Protein AF-A0A9N9DIE4-F1 (afdb_monomer_lite)

Foldseek 3Di:
DDPVVVQVVCVVVVVHDDDDADPPVRRCPVVVVVVVVVVVVVVVVVVVVCVVDPDDDDCPDPPDPPDDDDD

Secondary structure (DSSP, 8-state):
--HHHHHHHHHHTTS------BTTTTBSHHHHHHHHHHHHHHHHHHHHHHHHSPPP----------S----

Radius of gyration: 23.17 Å; chains: 1; bounding box: 73×21×42 Å

Sequence (71 aa):
VTQKRAMSWCQSKGNVPYFETSAKEAINVEQAFQTIAKNALQQETDLELYSDFPDPIKIDSDVNRYDGCNC

Organism: NCBI:txid144539

InterPro domains:
  IPR001806 Small GTPase [PF00071] (1-41)
  IPR027417 P-loop containing nucleoside triphosphate hydrolase [G3DSA:3.40.50.300] (1-54)
  IPR027417 P-loop containing nucleoside triphosphate hydrolase [SSF52540] (4-50)

pLDDT: mean 80.51, std 15.62, range [45.16, 95.25]

Structure (mmCIF, N/CA/C/O backbone):
data_AF-A0A9N9DIE4-F1
#
_entry.id   AF-A0A9N9DIE4-F1
#
loop_
_atom_site.group_PDB
_atom_site.id
_atom_site.type_symbol
_atom_site.label_atom_id
_atom_site.label_alt_id
_atom_site.label_comp_id
_atom_site.label_asym_id
_atom_site.label_entity_id
_atom_site.label_seq_id
_atom_site.pdbx_PDB_ins_code
_atom_site.Cartn_x
_atom_site.Cartn_y
_atom_site.Cartn_z
_atom_site.occupancy
_atom_site.B_iso_or_equiv
_atom_site.auth_seq_id
_atom_site.auth_comp_id
_atom_site.auth_asym_id
_atom_site.auth_atom_id
_atom_site.pdbx_PDB_model_num
ATOM 1 N N . VAL A 1 1 ? -2.054 -9.835 14.573 1.00 70.75 1 VAL A N 1
ATOM 2 C CA . VAL A 1 1 ? -0.810 -9.263 13.995 1.00 70.75 1 VAL A CA 1
ATOM 3 C C . VAL A 1 1 ? -0.691 -7.839 14.507 1.00 70.75 1 VAL A C 1
ATOM 5 O O . VAL A 1 1 ? -1.719 -7.187 14.590 1.00 70.75 1 VAL A O 1
ATOM 8 N N . THR A 1 2 ? 0.488 -7.381 14.928 1.00 92.06 2 THR A N 1
ATOM 9 C CA . THR A 1 2 ? 0.665 -5.992 15.388 1.00 92.06 2 THR A CA 1
ATOM 10 C C . THR A 1 2 ? 1.130 -5.111 14.235 1.00 92.06 2 THR A C 1
ATOM 12 O O . THR A 1 2 ? 1.895 -5.574 13.386 1.00 92.06 2 THR A O 1
ATOM 15 N N . GLN A 1 3 ? 0.731 -3.839 14.248 1.00 91.81 3 GLN A N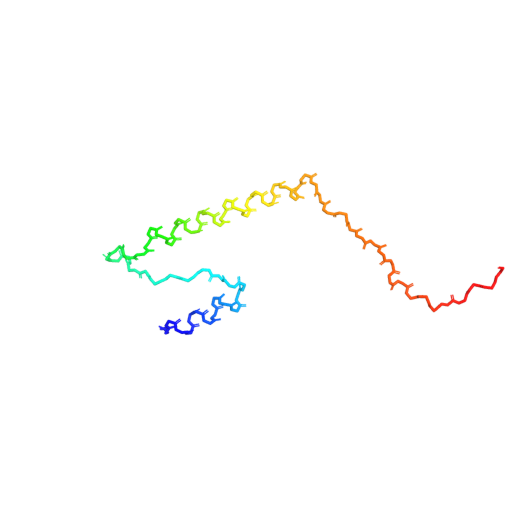 1
ATOM 16 C CA . GLN A 1 3 ? 1.149 -2.838 13.262 1.00 91.81 3 GLN A CA 1
ATOM 17 C C . GLN A 1 3 ? 2.674 -2.814 13.083 1.00 91.81 3 GLN A C 1
ATOM 19 O O . GLN A 1 3 ? 3.184 -2.906 11.971 1.00 91.81 3 GLN A O 1
ATOM 24 N N . LYS A 1 4 ? 3.420 -2.798 14.196 1.00 91.94 4 LYS A N 1
ATOM 25 C CA . LYS A 1 4 ? 4.890 -2.795 14.193 1.00 91.94 4 LYS A CA 1
ATOM 26 C C . LYS A 1 4 ? 5.478 -4.001 13.458 1.00 91.94 4 LYS A C 1
ATOM 28 O O . LYS A 1 4 ? 6.408 -3.848 12.676 1.00 91.94 4 LYS A O 1
ATOM 33 N N . ARG A 1 5 ? 4.930 -5.200 13.683 1.00 93.38 5 ARG A N 1
ATOM 34 C CA . ARG A 1 5 ? 5.417 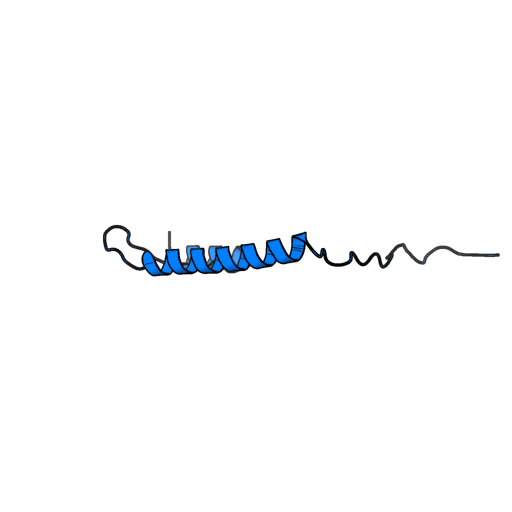-6.426 13.036 1.00 93.38 5 ARG A CA 1
ATOM 35 C C . ARG A 1 5 ? 5.123 -6.427 11.536 1.00 93.38 5 ARG A C 1
ATOM 37 O O . ARG A 1 5 ? 5.982 -6.844 10.766 1.00 93.38 5 ARG A O 1
ATOM 44 N N . ALA A 1 6 ? 3.936 -5.973 11.137 1.00 92.00 6 ALA A N 1
ATOM 45 C CA . ALA A 1 6 ? 3.571 -5.871 9.728 1.00 92.00 6 ALA A CA 1
ATOM 46 C C . ALA A 1 6 ? 4.456 -4.847 8.999 1.00 92.00 6 ALA A C 1
ATOM 48 O O . ALA A 1 6 ? 5.049 -5.170 7.975 1.00 92.00 6 ALA A O 1
ATOM 49 N N . MET A 1 7 ? 4.652 -3.668 9.593 1.00 92.25 7 MET A N 1
ATOM 50 C CA . MET A 1 7 ? 5.500 -2.614 9.037 1.00 92.25 7 MET A CA 1
ATOM 51 C C . MET A 1 7 ? 6.969 -3.047 8.903 1.00 92.25 7 MET A C 1
ATOM 53 O O . MET A 1 7 ? 7.566 -2.843 7.849 1.00 92.25 7 MET A O 1
ATOM 57 N N . SER A 1 8 ? 7.543 -3.714 9.914 1.00 94.06 8 SER A N 1
ATOM 58 C CA . SER A 1 8 ? 8.906 -4.264 9.814 1.00 94.06 8 SER A CA 1
ATOM 59 C C . SER A 1 8 ? 9.043 -5.295 8.692 1.00 94.06 8 SER A C 1
ATOM 61 O O . SER A 1 8 ? 10.059 -5.329 8.002 1.00 94.06 8 SER A O 1
ATOM 63 N N . TRP A 1 9 ? 8.022 -6.129 8.480 1.00 94.38 9 TRP A N 1
ATOM 64 C CA . TRP A 1 9 ? 8.037 -7.090 7.383 1.00 94.38 9 TRP A CA 1
ATOM 65 C C . TRP A 1 9 ? 7.980 -6.387 6.021 1.00 94.38 9 TRP A C 1
ATOM 67 O O . TRP A 1 9 ? 8.806 -6.677 5.157 1.00 94.38 9 TRP A O 1
ATOM 77 N N . CYS A 1 10 ? 7.083 -5.413 5.856 1.00 93.25 10 CYS A N 1
ATOM 78 C CA . CYS A 1 10 ? 6.972 -4.597 4.645 1.00 93.25 10 CYS A CA 1
ATOM 79 C C . CYS A 1 10 ? 8.290 -3.889 4.294 1.00 93.25 10 CYS A C 1
ATOM 81 O O . CYS A 1 10 ? 8.728 -3.940 3.145 1.00 93.25 10 CYS A O 1
ATOM 83 N N . GLN A 1 11 ? 8.973 -3.319 5.291 1.00 93.19 11 GLN A N 1
ATOM 84 C CA . GLN A 1 11 ? 10.303 -2.722 5.127 1.00 93.19 11 GLN A CA 1
ATOM 85 C C . GLN A 1 11 ? 11.329 -3.749 4.629 1.00 93.19 11 GLN A C 1
ATOM 87 O O . GLN A 1 11 ? 12.037 -3.493 3.657 1.00 93.19 11 GLN A O 1
ATOM 92 N N . SER A 1 12 ? 11.355 -4.945 5.228 1.00 94.56 12 SER A N 1
ATOM 93 C CA . SER A 1 12 ? 12.288 -6.018 4.847 1.00 94.56 12 SER A CA 1
ATOM 94 C C . SER A 1 12 ? 12.072 -6.582 3.436 1.00 94.56 12 SER A C 1
ATOM 96 O O . SER A 1 12 ? 12.974 -7.199 2.877 1.00 94.56 12 SER A O 1
ATOM 98 N N . LYS A 1 13 ? 10.887 -6.383 2.847 1.00 91.69 13 LYS A N 1
ATOM 99 C CA . LYS A 1 13 ? 10.505 -6.911 1.527 1.00 91.69 13 LYS A CA 1
ATOM 100 C C . LYS A 1 13 ? 10.660 -5.899 0.393 1.00 91.69 13 LYS A C 1
ATOM 102 O O . LYS A 1 13 ? 9.998 -6.026 -0.629 1.00 91.69 13 LYS A O 1
ATOM 107 N N . GLY A 1 14 ? 11.550 -4.924 0.566 1.00 87.88 14 GLY A N 1
ATOM 108 C CA . GLY A 1 14 ? 11.768 -3.862 -0.416 1.00 87.88 14 GLY A CA 1
ATOM 109 C C . GLY A 1 14 ? 10.871 -2.653 -0.178 1.00 87.88 14 GLY A C 1
ATOM 110 O O . GLY A 1 14 ? 10.430 -2.021 -1.128 1.00 87.88 14 GLY A O 1
ATOM 111 N N . ASN A 1 15 ? 10.597 -2.341 1.093 1.00 89.12 15 ASN A N 1
ATOM 112 C CA . ASN A 1 15 ? 9.817 -1.170 1.488 1.00 89.12 15 ASN A CA 1
ATOM 113 C C . ASN A 1 15 ? 8.407 -1.125 0.867 1.00 89.12 15 ASN A C 1
ATOM 115 O O . ASN A 1 15 ? 7.957 -0.092 0.371 1.00 89.12 15 ASN A O 1
ATOM 119 N N . VAL A 1 16 ? 7.709 -2.265 0.901 1.00 92.12 16 VAL A N 1
ATOM 120 C CA . VAL A 1 16 ? 6.358 -2.407 0.342 1.00 92.12 16 VAL A CA 1
ATOM 121 C C . VAL A 1 16 ? 5.382 -1.478 1.083 1.00 92.12 16 VAL A C 1
ATOM 123 O O . VAL A 1 16 ? 5.408 -1.447 2.317 1.00 92.12 16 VAL A O 1
ATOM 126 N N . PRO A 1 17 ? 4.489 -0.752 0.385 1.00 92.19 17 PRO A N 1
ATOM 127 C CA . PRO A 1 17 ? 3.484 0.088 1.032 1.00 92.19 17 PRO A CA 1
ATOM 128 C C . PRO A 1 17 ? 2.584 -0.712 1.985 1.00 92.19 17 PRO A C 1
ATOM 130 O O . PRO A 1 17 ? 2.078 -1.776 1.629 1.00 92.19 17 PRO A O 1
ATOM 133 N N . TYR A 1 18 ? 2.362 -0.189 3.193 1.00 93.69 18 TYR A N 1
ATOM 134 C CA . TYR A 1 18 ? 1.503 -0.793 4.216 1.00 93.69 18 TYR A CA 1
ATOM 135 C C . TYR A 1 18 ? 0.306 0.110 4.517 1.00 93.69 18 TYR A C 1
ATOM 137 O O . TYR A 1 18 ? 0.480 1.303 4.764 1.00 93.69 18 TYR A O 1
ATOM 145 N N . PHE A 1 19 ? -0.893 -0.475 4.561 1.00 94.12 19 PHE A N 1
ATOM 146 C CA . PHE A 1 19 ? -2.141 0.214 4.883 1.00 94.12 19 PHE A CA 1
ATOM 147 C C . PHE A 1 19 ? -2.958 -0.612 5.878 1.00 94.12 19 PHE A C 1
ATOM 149 O O . PHE A 1 19 ? -3.141 -1.815 5.693 1.00 94.12 19 PHE A O 1
ATOM 156 N N . GLU A 1 20 ? -3.494 0.039 6.909 1.00 93.69 20 GLU A N 1
ATOM 157 C CA . GLU A 1 20 ? -4.507 -0.560 7.782 1.00 93.69 20 GLU A CA 1
ATOM 158 C C . GLU A 1 20 ? -5.881 -0.239 7.215 1.00 93.69 20 GLU A C 1
ATOM 160 O O . GLU A 1 20 ? -6.247 0.932 7.123 1.00 93.69 20 GLU A O 1
ATOM 165 N N . THR A 1 21 ? -6.618 -1.268 6.798 1.00 94.38 21 THR A N 1
ATOM 166 C CA . THR A 1 21 ? -7.909 -1.105 6.122 1.00 94.38 21 THR A CA 1
ATOM 167 C C . THR A 1 21 ? -9.031 -1.777 6.904 1.00 94.38 21 THR A C 1
ATOM 169 O O . THR A 1 21 ? -8.832 -2.811 7.543 1.00 94.38 21 THR A O 1
ATOM 172 N N . SER A 1 22 ? -10.227 -1.193 6.841 1.00 94.00 22 SER A N 1
ATOM 173 C CA . SER A 1 22 ? -11.460 -1.821 7.325 1.00 94.00 22 SER A CA 1
ATOM 174 C C . SER A 1 22 ? -12.412 -1.941 6.149 1.00 94.00 22 SER A C 1
ATOM 176 O O . SER A 1 22 ? -12.965 -0.944 5.695 1.00 94.00 22 SER A O 1
ATOM 178 N N . ALA A 1 23 ? -12.610 -3.162 5.648 1.00 93.19 23 ALA A N 1
ATOM 179 C CA . ALA A 1 23 ? -13.559 -3.416 4.563 1.00 93.19 23 ALA A CA 1
ATOM 180 C C . ALA A 1 23 ? -15.007 -3.126 4.995 1.00 93.19 23 ALA A C 1
ATOM 182 O O . ALA A 1 23 ? -15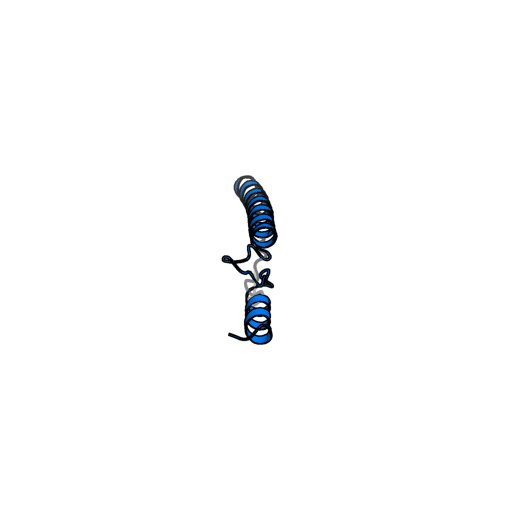.808 -2.645 4.202 1.00 93.19 23 ALA A O 1
ATOM 183 N N . LYS A 1 24 ? -15.326 -3.374 6.272 1.00 94.38 24 LYS A N 1
ATOM 184 C CA . LYS A 1 24 ? -16.651 -3.117 6.848 1.00 94.38 24 LYS A CA 1
ATOM 185 C C . LYS A 1 24 ? -16.969 -1.624 6.918 1.00 94.38 24 LYS A C 1
ATOM 187 O O . LYS A 1 24 ? -18.105 -1.232 6.685 1.00 94.38 24 LYS A O 1
ATOM 192 N N . GLU A 1 25 ? -15.977 -0.817 7.276 1.00 94.69 25 GLU A N 1
ATOM 193 C CA . GLU A 1 25 ? -16.143 0.622 7.519 1.00 94.69 25 GLU A CA 1
ATOM 194 C C . GLU A 1 25 ? -15.598 1.476 6.366 1.00 94.69 25 GLU A C 1
ATOM 196 O O . GLU A 1 25 ? -15.536 2.694 6.482 1.00 94.69 25 GLU A O 1
ATOM 201 N N . ALA A 1 26 ? -15.193 0.842 5.260 1.00 92.31 26 ALA A N 1
ATOM 202 C CA . ALA A 1 26 ? -14.569 1.477 4.099 1.00 92.31 26 ALA A CA 1
ATOM 203 C C . ALA A 1 26 ? -13.353 2.367 4.443 1.00 92.31 26 ALA A C 1
ATOM 205 O O . ALA A 1 26 ? -13.088 3.371 3.783 1.00 92.31 26 ALA A O 1
ATOM 206 N N . ILE A 1 27 ? -12.577 1.993 5.463 1.00 94.50 27 ILE A N 1
ATOM 207 C CA . ILE A 1 27 ? -11.401 2.758 5.899 1.00 94.50 27 ILE A CA 1
ATOM 208 C C . ILE A 1 27 ? -10.195 2.362 5.048 1.00 94.50 27 ILE A C 1
ATOM 210 O O . ILE A 1 27 ? -9.863 1.178 4.968 1.00 94.50 27 ILE A O 1
ATOM 214 N N . ASN A 1 28 ? -9.529 3.355 4.447 1.00 90.06 28 ASN A N 1
ATOM 215 C CA . ASN A 1 28 ? -8.269 3.243 3.693 1.00 90.06 28 ASN A CA 1
ATOM 216 C C . ASN A 1 28 ? -8.268 2.259 2.504 1.00 90.06 28 ASN A C 1
ATOM 218 O O . ASN A 1 28 ? -7.214 2.018 1.918 1.00 90.06 28 ASN A O 1
ATOM 222 N N . VAL A 1 29 ? -9.425 1.712 2.114 1.00 94.62 29 VAL A N 1
ATOM 223 C CA . VAL A 1 29 ? -9.546 0.785 0.976 1.00 94.62 29 VAL A CA 1
ATOM 224 C C . VAL A 1 29 ? -9.198 1.502 -0.330 1.00 94.62 29 VAL A C 1
ATOM 226 O O . VAL A 1 29 ? -8.326 1.053 -1.065 1.00 94.62 29 VAL A O 1
ATOM 229 N N . GLU A 1 30 ? -9.804 2.665 -0.573 1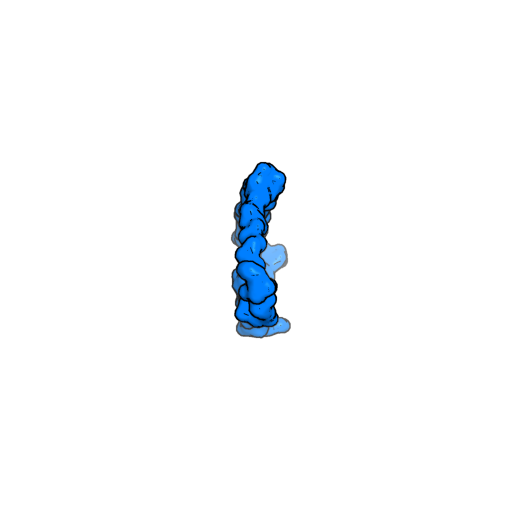.00 94.31 30 GLU A N 1
ATOM 230 C CA . GLU A 1 30 ? -9.578 3.462 -1.786 1.00 94.31 30 GLU A CA 1
ATOM 231 C C . GLU A 1 30 ? -8.100 3.853 -1.950 1.00 94.31 30 GLU A C 1
ATOM 233 O O . GLU A 1 30 ? -7.493 3.627 -2.994 1.00 94.31 30 GLU A O 1
ATOM 238 N N . GLN A 1 31 ? -7.478 4.374 -0.889 1.00 93.00 31 GLN A N 1
ATOM 239 C CA . GLN A 1 31 ? -6.074 4.796 -0.928 1.00 93.00 31 GLN A CA 1
ATOM 240 C C . GLN A 1 31 ? -5.115 3.622 -1.168 1.00 93.00 31 GLN A C 1
ATOM 242 O O . GLN A 1 31 ? -4.132 3.771 -1.902 1.00 93.00 31 GLN A O 1
ATOM 247 N N . ALA A 1 32 ? -5.407 2.451 -0.590 1.00 94.19 32 ALA A N 1
ATOM 248 C CA . ALA A 1 32 ? -4.623 1.245 -0.827 1.00 94.19 32 ALA A CA 1
ATOM 249 C C . ALA A 1 32 ? -4.696 0.824 -2.305 1.00 94.19 32 ALA A C 1
ATOM 251 O O . ALA A 1 32 ? -3.659 0.591 -2.929 1.00 94.19 32 ALA A O 1
ATOM 252 N N . PHE A 1 33 ? -5.896 0.811 -2.896 1.00 95.00 33 PHE A N 1
ATOM 253 C CA . PHE A 1 33 ? -6.085 0.462 -4.307 1.00 95.00 33 PHE A CA 1
ATOM 254 C C . PHE A 1 33 ? -5.454 1.478 -5.264 1.00 95.00 33 PHE A C 1
ATOM 256 O O . PHE A 1 33 ? -4.774 1.078 -6.207 1.00 95.00 33 PHE A O 1
ATOM 263 N N . GLN A 1 34 ? -5.589 2.780 -4.999 1.00 95.25 34 GLN A N 1
ATOM 264 C CA . GLN A 1 34 ? -4.933 3.816 -5.805 1.00 95.25 34 GLN A CA 1
ATOM 265 C C . GLN A 1 34 ? -3.409 3.674 -5.804 1.00 95.25 34 GLN A C 1
ATOM 267 O O . GLN A 1 34 ? -2.765 3.876 -6.832 1.00 95.25 34 GLN A O 1
ATOM 272 N N . THR A 1 35 ? -2.823 3.321 -4.659 1.00 94.06 35 THR A N 1
ATOM 273 C CA . THR A 1 35 ? -1.373 3.115 -4.545 1.00 94.06 35 THR A CA 1
ATOM 274 C C . THR A 1 35 ? -0.921 1.913 -5.368 1.00 94.06 35 THR A C 1
ATOM 276 O O . THR A 1 35 ? 0.069 2.002 -6.089 1.00 94.06 35 THR A O 1
ATOM 279 N N . ILE A 1 36 ? -1.668 0.809 -5.317 1.00 92.25 36 ILE A N 1
ATOM 280 C CA . ILE A 1 36 ? -1.366 -0.388 -6.111 1.00 92.25 36 ILE A CA 1
ATOM 281 C C . ILE A 1 36 ? -1.481 -0.087 -7.607 1.00 92.25 36 ILE A C 1
ATOM 283 O O . ILE A 1 36 ? -0.575 -0.433 -8.358 1.00 92.25 36 ILE A O 1
ATOM 287 N N . ALA A 1 37 ? -2.538 0.612 -8.031 1.00 93.81 37 ALA A N 1
ATOM 288 C CA . ALA A 1 37 ? -2.724 0.991 -9.429 1.00 93.81 37 ALA A CA 1
ATOM 289 C C . ALA A 1 37 ? -1.573 1.872 -9.946 1.00 93.81 37 ALA A C 1
ATOM 291 O O . ALA A 1 37 ? -1.028 1.608 -11.013 1.00 93.81 37 ALA A O 1
ATOM 292 N N . LYS A 1 38 ? -1.149 2.878 -9.169 1.00 91.25 38 LYS A N 1
ATOM 293 C CA . LYS A 1 38 ? -0.008 3.737 -9.528 1.00 91.25 38 LYS A CA 1
ATOM 294 C C . LYS A 1 38 ? 1.295 2.950 -9.652 1.00 91.25 38 LYS A C 1
ATOM 296 O O . LYS A 1 38 ? 2.018 3.135 -10.625 1.00 91.25 38 LYS A O 1
ATOM 301 N N . ASN A 1 39 ? 1.574 2.067 -8.695 1.00 89.25 39 ASN A N 1
ATOM 302 C CA . ASN A 1 39 ? 2.789 1.254 -8.715 1.00 89.25 39 ASN A CA 1
ATOM 303 C C . ASN A 1 39 ? 2.795 0.264 -9.889 1.00 89.25 39 ASN A C 1
ATOM 305 O O . ASN A 1 39 ? 3.846 0.039 -10.479 1.00 89.25 39 ASN A O 1
ATOM 309 N N . ALA A 1 40 ? 1.638 -0.306 -10.240 1.00 88.38 40 ALA A N 1
ATOM 310 C CA . ALA A 1 40 ? 1.507 -1.204 -11.385 1.00 88.38 40 ALA A CA 1
ATOM 311 C C . ALA A 1 40 ? 1.810 -0.485 -12.706 1.00 88.38 40 ALA A C 1
ATOM 313 O O . ALA A 1 40 ? 2.604 -0.987 -13.494 1.00 88.38 40 ALA A O 1
ATOM 314 N N . LEU A 1 41 ? 1.257 0.718 -12.901 1.00 88.00 41 LEU A N 1
ATOM 315 C CA . LEU A 1 41 ? 1.520 1.531 -14.094 1.00 88.00 41 LEU A CA 1
ATOM 316 C C . LEU A 1 41 ? 3.004 1.902 -14.223 1.00 88.00 41 LEU A C 1
ATOM 318 O O . LEU A 1 41 ? 3.556 1.841 -15.313 1.00 88.00 41 LEU A O 1
ATOM 322 N N . GLN A 1 42 ? 3.664 2.248 -13.113 1.00 85.56 42 GLN A N 1
ATOM 323 C CA . GLN A 1 42 ? 5.105 2.528 -13.118 1.00 85.56 42 GLN A CA 1
ATOM 324 C C . GLN A 1 42 ? 5.936 1.295 -13.501 1.00 85.56 42 GLN A C 1
ATOM 326 O O . GLN A 1 42 ? 6.888 1.409 -14.268 1.00 85.56 42 GLN A O 1
ATOM 331 N N . GLN A 1 43 ? 5.567 0.114 -12.998 1.00 78.69 43 GLN A N 1
ATOM 332 C CA . GLN A 1 43 ? 6.244 -1.137 -13.350 1.00 78.69 43 GLN A CA 1
ATOM 333 C C . GLN A 1 43 ? 6.058 -1.513 -14.821 1.00 78.69 43 GLN A C 1
ATOM 335 O O . GLN A 1 43 ? 7.011 -1.958 -15.453 1.00 78.69 43 GLN A O 1
ATOM 340 N N . GLU A 1 44 ? 4.855 -1.334 -15.364 1.00 71.56 44 GLU A N 1
ATOM 341 C CA . GLU A 1 44 ? 4.568 -1.595 -16.776 1.00 71.56 44 GLU A CA 1
ATOM 342 C C . GLU A 1 44 ? 5.415 -0.698 -17.686 1.00 71.56 44 GLU A C 1
ATOM 344 O O . GLU A 1 44 ? 6.065 -1.202 -18.597 1.00 71.56 44 GLU A O 1
ATOM 349 N N . THR A 1 45 ? 5.509 0.601 -17.374 1.00 66.38 45 THR A N 1
ATOM 350 C CA . THR A 1 45 ? 6.341 1.534 -18.152 1.00 66.38 45 THR A CA 1
ATOM 351 C C . THR A 1 45 ? 7.828 1.183 -18.135 1.00 66.38 45 THR A C 1
ATOM 353 O O . THR A 1 45 ? 8.506 1.377 -19.141 1.00 66.38 45 THR A O 1
ATOM 356 N N . ASP A 1 46 ? 8.344 0.656 -17.021 1.00 63.84 46 ASP A N 1
ATOM 357 C CA . ASP A 1 46 ? 9.730 0.182 -16.939 1.00 63.84 46 ASP A CA 1
ATOM 358 C C . ASP A 1 46 ? 9.923 -1.067 -17.816 1.00 63.84 46 ASP A C 1
ATOM 360 O O . ASP A 1 46 ? 10.844 -1.135 -18.627 1.00 63.84 46 ASP A O 1
ATOM 364 N N . LEU A 1 47 ? 9.024 -2.052 -17.711 1.00 63.12 47 LEU A N 1
ATOM 365 C CA . LEU A 1 47 ? 9.116 -3.302 -18.472 1.00 63.12 47 LEU A CA 1
ATOM 366 C C . LEU A 1 47 ? 9.007 -3.095 -19.990 1.00 63.12 47 LEU A C 1
ATOM 368 O O . LEU A 1 47 ? 9.744 -3.745 -20.732 1.00 63.12 47 LEU A O 1
ATOM 372 N N . GLU A 1 48 ? 8.132 -2.199 -20.455 1.00 63.72 48 GLU A N 1
ATOM 373 C CA . GLU A 1 48 ? 8.055 -1.841 -21.879 1.00 63.72 48 GLU A CA 1
ATOM 374 C C . GLU A 1 48 ? 9.367 -1.209 -22.370 1.00 63.72 48 GLU A C 1
ATOM 376 O O . GLU A 1 48 ? 9.890 -1.609 -23.410 1.00 63.72 48 GLU A O 1
ATOM 381 N N . LEU A 1 49 ? 9.963 -0.298 -21.590 1.00 60.41 49 LEU A N 1
ATOM 382 C CA . LEU A 1 49 ? 11.238 0.343 -21.931 1.00 60.41 49 LEU A CA 1
ATOM 383 C C . LEU A 1 49 ? 12.396 -0.672 -22.014 1.00 60.41 49 LEU A C 1
ATOM 385 O O . LEU A 1 49 ? 13.219 -0.607 -22.930 1.00 60.41 49 LEU A O 1
ATOM 389 N N . TYR A 1 50 ? 12.440 -1.630 -21.083 1.00 60.62 50 TYR A N 1
ATOM 390 C CA . TYR A 1 50 ? 13.459 -2.684 -21.034 1.00 60.62 50 TYR A CA 1
ATOM 391 C C . TYR A 1 50 ? 13.309 -3.742 -22.136 1.00 60.62 50 TYR A C 1
ATOM 393 O O . TYR A 1 50 ? 14.298 -4.383 -22.500 1.00 60.62 50 TYR A O 1
ATOM 401 N N . SER A 1 51 ? 12.100 -3.938 -22.671 1.00 63.31 51 SER A N 1
ATOM 402 C CA . SER A 1 51 ? 11.848 -4.900 -23.748 1.00 63.31 51 SER A CA 1
ATOM 403 C C . SER A 1 51 ? 12.415 -4.435 -25.093 1.00 63.31 51 SER A C 1
ATOM 405 O O . SER A 1 51 ? 12.929 -5.261 -25.847 1.00 63.31 51 SER A O 1
ATOM 407 N N . ASP A 1 52 ? 12.338 -3.136 -25.397 1.00 65.94 52 ASP A N 1
ATOM 408 C CA . ASP A 1 52 ? 12.814 -2.585 -26.675 1.00 65.94 52 ASP A CA 1
ATOM 409 C C . ASP A 1 52 ? 14.315 -2.251 -26.672 1.00 65.94 52 ASP A C 1
ATOM 411 O O . ASP A 1 52 ? 14.968 -2.314 -27.717 1.00 65.94 52 ASP A O 1
ATOM 415 N N . PHE A 1 53 ? 14.890 -1.929 -25.508 1.00 71.19 53 PHE A N 1
ATOM 416 C CA . PHE A 1 53 ? 16.298 -1.544 -25.386 1.00 71.19 53 PHE A CA 1
ATOM 417 C C . PHE A 1 53 ? 16.937 -2.160 -24.133 1.00 71.19 53 PHE A C 1
ATOM 419 O O . PHE A 1 53 ? 17.080 -1.479 -23.117 1.00 71.19 53 PHE A O 1
ATOM 426 N N . PRO A 1 54 ? 17.347 -3.441 -24.174 1.00 75.00 54 PRO A N 1
ATOM 427 C CA . PRO A 1 54 ? 18.041 -4.051 -23.050 1.00 75.00 54 PRO A CA 1
ATOM 428 C C . PRO A 1 54 ? 19.366 -3.330 -22.773 1.00 75.00 54 PRO A C 1
ATOM 430 O O . PRO A 1 54 ? 20.128 -3.024 -23.697 1.00 75.00 54 PRO A O 1
ATOM 433 N N . ASP A 1 55 ? 19.656 -3.096 -21.492 1.00 76.44 55 ASP A N 1
ATOM 434 C CA . ASP A 1 55 ? 20.921 -2.500 -21.068 1.00 76.44 55 ASP A CA 1
ATOM 435 C C . ASP A 1 55 ? 22.113 -3.330 -21.583 1.00 76.44 55 ASP A C 1
ATOM 437 O O . ASP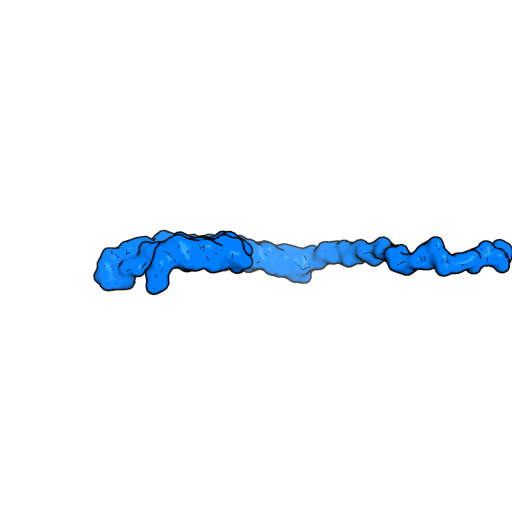 A 1 55 ? 22.115 -4.564 -21.461 1.00 76.44 55 ASP A O 1
ATOM 441 N N . PRO A 1 56 ? 23.166 -2.690 -22.126 1.00 81.00 56 PRO A N 1
ATOM 442 C CA . PRO A 1 56 ? 24.349 -3.403 -22.579 1.00 81.00 56 PRO A CA 1
ATOM 443 C C . PRO A 1 56 ? 24.999 -4.169 -21.423 1.00 81.00 56 PRO A C 1
ATOM 445 O O . PRO A 1 56 ? 25.493 -3.575 -20.460 1.00 81.00 56 PRO A O 1
ATOM 448 N N . ILE A 1 57 ? 25.056 -5.498 -21.541 1.00 81.06 57 ILE A N 1
ATOM 449 C CA . ILE A 1 57 ? 25.805 -6.350 -20.616 1.00 81.06 57 ILE A CA 1
ATOM 450 C C . ILE A 1 57 ? 27.289 -5.994 -20.756 1.00 81.06 57 ILE A C 1
ATOM 452 O O . ILE A 1 57 ? 27.927 -6.298 -21.766 1.00 81.06 57 ILE A O 1
ATOM 456 N N . LYS A 1 58 ? 27.855 -5.336 -19.742 1.00 78.94 58 LYS A N 1
ATOM 457 C CA . LYS A 1 58 ? 29.289 -5.040 -19.689 1.00 78.94 58 LYS A CA 1
ATOM 458 C C . LYS A 1 58 ? 30.054 -6.307 -19.320 1.00 78.94 58 LYS A C 1
ATOM 460 O O . LYS A 1 58 ? 30.161 -6.651 -18.148 1.00 78.94 58 LYS A O 1
ATOM 465 N N . ILE A 1 59 ? 30.598 -6.983 -20.328 1.00 75.31 59 ILE A N 1
ATOM 466 C CA . ILE A 1 59 ? 31.580 -8.058 -20.158 1.00 75.31 59 ILE A CA 1
ATOM 467 C C . ILE A 1 59 ? 32.962 -7.401 -20.017 1.00 75.31 59 ILE A C 1
ATOM 469 O O . ILE A 1 59 ? 33.803 -7.524 -20.906 1.00 75.31 59 ILE A O 1
ATOM 473 N N . ASP A 1 60 ? 33.200 -6.644 -18.939 1.00 68.19 60 ASP A N 1
ATOM 474 C CA . ASP A 1 60 ? 34.594 -6.435 -18.543 1.00 68.19 60 ASP A CA 1
ATOM 475 C C . ASP A 1 60 ? 35.040 -7.726 -17.869 1.00 68.19 60 ASP A C 1
ATOM 477 O O . ASP A 1 60 ? 34.432 -8.228 -16.922 1.00 68.19 60 ASP A O 1
ATOM 481 N N . SER A 1 61 ? 36.001 -8.357 -18.518 1.00 60.09 61 SER A N 1
ATOM 482 C CA . SER A 1 61 ? 36.441 -9.694 -18.201 1.00 60.09 61 SER A CA 1
ATOM 483 C C . SER A 1 61 ? 37.338 -9.610 -16.974 1.00 60.09 61 SER A C 1
ATOM 485 O O . SER A 1 61 ? 38.552 -9.490 -17.115 1.00 60.09 61 SER A O 1
ATOM 487 N N . ASP A 1 62 ? 36.774 -9.800 -15.781 1.00 57.44 62 ASP A N 1
ATOM 488 C CA . ASP A 1 62 ? 37.520 -10.252 -14.594 1.00 57.44 62 ASP A CA 1
ATOM 489 C C . ASP A 1 62 ? 37.991 -11.716 -14.772 1.00 57.44 62 ASP A C 1
ATOM 491 O O . ASP A 1 62 ? 37.939 -12.557 -13.874 1.00 57.44 62 ASP A O 1
ATOM 495 N N . VAL A 1 63 ? 38.487 -12.051 -15.966 1.00 56.06 63 VAL A N 1
ATOM 496 C CA . VAL A 1 63 ? 39.314 -13.227 -16.192 1.00 56.06 63 VAL A CA 1
ATOM 497 C C . VAL A 1 63 ? 40.732 -12.799 -15.845 1.00 56.06 63 VAL A C 1
ATOM 499 O O . VAL A 1 63 ? 41.512 -12.382 -16.694 1.00 56.06 63 VAL A O 1
ATOM 502 N N . ASN A 1 64 ? 41.007 -12.833 -14.543 1.00 51.06 64 ASN A N 1
ATOM 503 C CA . ASN A 1 64 ? 42.270 -13.290 -13.980 1.00 51.06 64 ASN A CA 1
ATOM 504 C C . ASN A 1 64 ? 43.506 -12.986 -14.855 1.00 51.06 64 ASN A C 1
ATOM 506 O O . ASN A 1 64 ? 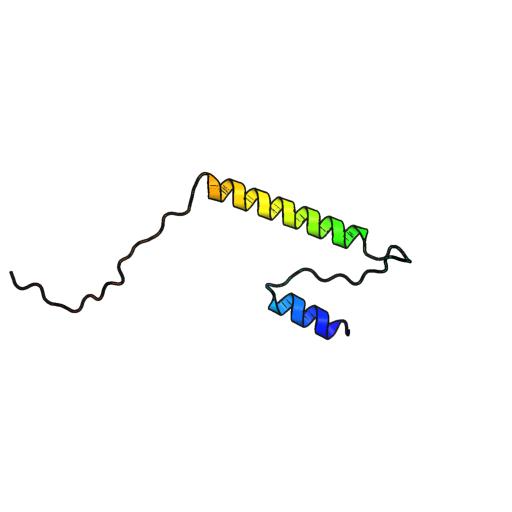44.001 -13.847 -15.583 1.00 51.06 64 ASN A O 1
ATOM 510 N N . ARG A 1 65 ? 44.035 -11.756 -14.764 1.00 51.00 65 ARG A N 1
ATOM 511 C CA . ARG A 1 65 ? 45.393 -11.432 -15.236 1.00 51.00 65 ARG A CA 1
ATOM 512 C C . ARG A 1 65 ? 46.432 -12.032 -14.281 1.00 51.00 65 ARG A C 1
ATOM 514 O O . ARG A 1 65 ? 47.170 -11.315 -13.613 1.00 51.00 65 ARG A O 1
ATOM 521 N N . TYR A 1 66 ? 46.467 -13.356 -14.226 1.00 56.00 66 TYR A N 1
ATOM 522 C CA . TYR A 1 66 ? 47.595 -14.151 -13.770 1.00 56.00 66 TYR A CA 1
ATOM 523 C C . TYR A 1 66 ? 47.725 -15.336 -14.727 1.00 56.00 66 TYR A C 1
ATOM 525 O O . TYR A 1 66 ? 47.312 -16.439 -14.403 1.00 56.00 66 TYR A O 1
ATOM 533 N N . ASP A 1 67 ? 48.242 -15.103 -15.932 1.00 52.84 67 ASP A N 1
ATOM 534 C CA . ASP A 1 67 ? 49.305 -15.969 -16.442 1.00 52.84 67 ASP A CA 1
ATOM 535 C C . ASP A 1 67 ? 50.030 -15.341 -17.635 1.00 52.84 67 ASP A C 1
ATOM 537 O O . ASP A 1 67 ? 49.460 -14.575 -18.415 1.00 52.84 67 ASP A O 1
ATOM 541 N N . GLY A 1 68 ? 51.326 -15.624 -17.707 1.00 58.06 68 GLY A N 1
ATOM 542 C CA . GLY A 1 68 ? 52.301 -14.982 -18.576 1.00 58.06 68 GLY A CA 1
ATOM 543 C C . GLY A 1 68 ? 52.043 -15.149 -20.073 1.00 58.06 68 GLY A C 1
ATOM 544 O O . GLY A 1 68 ? 51.676 -16.217 -20.555 1.00 58.06 68 GLY A O 1
ATOM 545 N N . CYS A 1 69 ? 52.359 -14.097 -20.827 1.00 47.97 69 CYS A N 1
ATOM 546 C CA . CYS A 1 69 ? 52.620 -14.208 -22.254 1.00 47.97 69 CYS A CA 1
ATOM 547 C C . CYS A 1 69 ? 54.116 -13.969 -22.480 1.00 47.97 69 CYS A C 1
ATOM 549 O O . CYS A 1 69 ? 54.625 -12.876 -22.234 1.00 47.97 69 CYS A O 1
ATOM 551 N N . ASN A 1 70 ? 54.807 -15.034 -22.884 1.00 45.16 70 ASN A N 1
ATOM 552 C CA . ASN A 1 70 ? 56.202 -15.049 -23.296 1.00 45.16 70 ASN A CA 1
ATOM 553 C C . ASN A 1 70 ? 56.210 -15.397 -24.790 1.00 45.16 70 ASN A C 1
ATOM 555 O O . ASN A 1 70 ? 56.198 -16.576 -25.145 1.00 45.16 70 ASN A O 1
ATOM 559 N N . CYS A 1 71 ? 56.141 -14.379 -25.647 1.00 51.25 71 CYS A N 1
ATOM 560 C CA . CYS A 1 71 ? 56.455 -14.455 -27.073 1.00 51.25 71 CYS A CA 1
ATOM 561 C C . CYS A 1 71 ? 56.761 -13.060 -27.621 1.00 51.25 71 CYS A C 1
ATOM 563 O O . CYS A 1 71 ? 56.101 -12.095 -27.172 1.00 51.25 71 CYS A O 1
#